Protein AF-A0A932KX54-F1 (afdb_monomer_lite)

Sequence (92 aa):
MAISDLQKKTAQAIVNIFETGRVHGDYGQVTLLAGDSGQLTYGRSQTTLASGNLYLLIKDYCAAAGANLASSLAPYLEGLEKGDSALNQDGA

Secondary structure (DSSP, 8-state):
-PPPHHHHHHHHHHHHHHHHS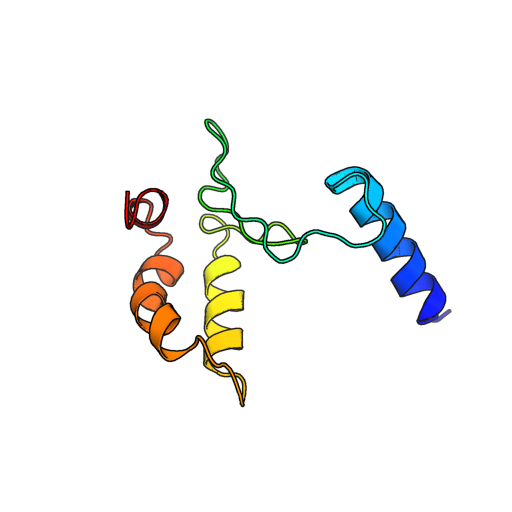SSS--TT-EE--TT-TT-SEETTTTEESTTSHHHHHHHHHHHSTT-TTHHHHGGGHHHHHHT-GGGGGTT-

Foldseek 3Di:
DDQDPVNVLVVQLVLQCVVPVGSDHFQQDWDADPPDPQQIFGGRVRQGLNVLSVLVVLVVLLVDDPSPCNVVSVVCNVCSNVSPNVVSPPPD

pLDDT: mean 88.69, std 8.11, range [52.66, 97.38]

Structure (mmCIF, N/CA/C/O backbone):
data_AF-A0A932KX54-F1
#
_entry.id   AF-A0A932KX54-F1
#
loop_
_atom_site.group_PDB
_atom_site.id
_atom_site.type_symbol
_atom_site.label_atom_id
_atom_site.label_alt_id
_atom_site.label_comp_id
_atom_site.label_asym_id
_atom_site.label_entity_id
_atom_site.label_seq_id
_atom_site.pdbx_PDB_ins_code
_atom_site.Cartn_x
_atom_site.Cartn_y
_atom_site.Cartn_z
_atom_site.occupancy
_atom_site.B_iso_or_equiv
_atom_site.auth_seq_id
_atom_site.auth_comp_id
_atom_site.auth_asym_id
_atom_site.auth_atom_id
_atom_site.pdbx_PDB_model_num
ATOM 1 N N . MET A 1 1 ? -5.120 13.277 28.419 1.00 70.62 1 MET A N 1
ATOM 2 C CA . MET A 1 1 ? -6.479 13.344 27.837 1.00 70.62 1 MET A CA 1
ATOM 3 C C . MET A 1 1 ? -6.509 12.402 26.643 1.00 70.62 1 MET A C 1
ATOM 5 O O . MET A 1 1 ? -5.617 12.509 25.813 1.00 70.62 1 MET A O 1
ATOM 9 N N . ALA A 1 2 ? -7.425 11.434 26.597 1.00 84.12 2 ALA A N 1
ATOM 10 C CA . ALA A 1 2 ? -7.494 10.475 25.491 1.00 84.12 2 ALA A CA 1
ATOM 11 C C . ALA A 1 2 ? -8.311 11.060 24.328 1.00 84.12 2 ALA A C 1
ATOM 13 O O . ALA A 1 2 ? -9.352 11.671 24.561 1.00 84.12 2 ALA A O 1
ATOM 14 N N . ILE A 1 3 ? -7.841 10.873 23.093 1.00 91.06 3 ILE A N 1
ATOM 15 C CA . ILE A 1 3 ? -8.603 11.218 21.888 1.00 91.06 3 ILE A CA 1
ATOM 16 C C . ILE A 1 3 ? -9.776 10.239 21.746 1.00 91.06 3 ILE A C 1
ATOM 18 O O . ILE A 1 3 ? -9.567 9.022 21.753 1.00 91.06 3 ILE A O 1
ATOM 22 N N . SER A 1 4 ? -10.990 10.766 21.566 1.00 96.50 4 SER A N 1
ATOM 23 C CA . SER A 1 4 ? -12.186 9.961 21.297 1.00 96.50 4 SER A CA 1
ATOM 24 C C . SER A 1 4 ? -12.204 9.413 19.866 1.00 96.50 4 SER A C 1
ATOM 26 O O . SER A 1 4 ? -11.601 9.982 18.955 1.00 96.50 4 SER A O 1
ATOM 28 N N . ASP A 1 5 ? -12.946 8.332 19.626 1.00 93.88 5 ASP A N 1
ATOM 29 C CA . ASP A 1 5 ? -13.065 7.759 18.277 1.00 93.88 5 ASP A CA 1
ATOM 30 C C . ASP A 1 5 ? -13.667 8.738 17.266 1.00 93.88 5 ASP A C 1
ATOM 32 O O . ASP A 1 5 ? -13.266 8.751 16.101 1.00 93.88 5 ASP A O 1
ATOM 36 N N . LEU A 1 6 ? -14.587 9.602 17.710 1.00 95.19 6 LEU A N 1
ATOM 37 C CA . LEU A 1 6 ? -15.122 10.671 16.872 1.00 95.19 6 LEU A CA 1
ATOM 38 C C . LEU A 1 6 ? -14.017 11.655 16.478 1.00 95.19 6 LEU A C 1
ATOM 40 O O . LEU A 1 6 ? -13.888 11.981 15.304 1.00 95.19 6 LEU A O 1
ATOM 44 N N . GLN A 1 7 ? -13.173 12.071 17.424 1.00 96.19 7 GLN A N 1
ATOM 45 C CA . GLN A 1 7 ? -12.049 12.964 17.138 1.00 96.19 7 GLN A CA 1
ATOM 46 C C . GLN A 1 7 ? -11.038 12.327 16.172 1.00 96.19 7 GLN A C 1
ATOM 48 O O . GLN A 1 7 ? -10.580 13.013 15.260 1.00 96.19 7 GLN A O 1
ATOM 53 N N . LYS A 1 8 ? -10.746 11.019 16.297 1.00 93.62 8 LYS A N 1
ATOM 54 C CA . LYS A 1 8 ? -9.897 10.298 15.324 1.00 93.62 8 LYS A CA 1
ATOM 55 C C . LYS A 1 8 ? -10.507 10.317 13.925 1.00 93.62 8 LYS A C 1
ATOM 57 O O . LYS A 1 8 ? -9.824 10.664 12.966 1.00 93.62 8 LYS A O 1
ATOM 62 N N . LYS A 1 9 ? -11.792 9.965 13.806 1.00 91.69 9 LYS A N 1
ATOM 63 C CA . LYS A 1 9 ? -12.500 9.929 12.516 1.00 91.69 9 LYS A CA 1
ATOM 64 C C . LYS A 1 9 ? -12.579 11.316 11.874 1.00 91.69 9 LYS A C 1
ATOM 66 O O . LYS A 1 9 ? -12.343 11.431 10.676 1.00 91.69 9 LYS A O 1
ATOM 71 N N . THR A 1 10 ? -12.835 12.360 12.662 1.00 93.88 10 THR A N 1
ATOM 72 C CA . THR A 1 10 ? -12.867 13.749 12.182 1.00 93.88 10 THR A CA 1
ATOM 73 C C . THR A 1 10 ? -11.496 14.214 11.701 1.00 93.88 10 THR A C 1
ATOM 75 O O . THR A 1 10 ? -11.393 14.739 10.596 1.00 93.88 10 THR A O 1
ATOM 78 N N . ALA A 1 11 ? -10.434 13.978 12.479 1.00 93.31 11 ALA A N 1
ATOM 79 C CA . ALA A 1 11 ? -9.073 14.305 12.055 1.00 93.31 11 ALA A CA 1
ATOM 80 C C . ALA A 1 11 ? -8.713 13.583 10.748 1.00 93.31 11 ALA A C 1
ATOM 82 O O . ALA A 1 11 ? -8.158 14.189 9.833 1.00 93.31 11 ALA A O 1
ATOM 83 N N . GLN A 1 12 ? -9.105 12.312 10.624 1.00 88.88 12 GLN A N 1
ATOM 84 C CA . GLN A 1 12 ? -8.842 11.545 9.417 1.00 88.88 12 GLN A CA 1
ATOM 85 C C . GLN A 1 12 ? -9.598 12.074 8.193 1.00 88.88 12 GLN A C 1
ATOM 87 O O . GLN A 1 12 ? -9.023 12.131 7.108 1.00 88.88 12 GLN A O 1
ATOM 92 N N . ALA A 1 13 ? -10.861 12.470 8.362 1.00 86.94 13 ALA A N 1
ATOM 93 C CA . ALA A 1 13 ? -11.669 13.058 7.298 1.00 86.94 13 ALA A CA 1
ATOM 94 C C . ALA A 1 13 ? -11.076 14.374 6.777 1.00 86.94 13 ALA A C 1
ATOM 96 O O . ALA A 1 13 ? -11.073 14.602 5.571 1.00 86.94 13 ALA A O 1
ATOM 97 N N . ILE A 1 14 ? -10.534 15.213 7.666 1.00 90.62 14 ILE A N 1
ATOM 98 C CA . ILE A 1 14 ? -9.871 16.468 7.283 1.00 90.62 14 ILE A CA 1
ATOM 99 C C . ILE A 1 14 ? -8.661 16.185 6.383 1.00 90.62 14 ILE A C 1
ATOM 101 O O . ILE A 1 14 ? -8.538 16.796 5.325 1.00 90.62 14 ILE A O 1
ATOM 105 N N . VAL A 1 15 ? -7.808 15.228 6.763 1.00 88.00 15 VAL A N 1
ATOM 106 C CA . VAL A 1 15 ? -6.651 14.816 5.946 1.00 88.00 15 VAL A CA 1
ATOM 107 C C . VAL A 1 15 ? -7.104 14.293 4.581 1.00 88.00 15 VAL A C 1
ATOM 109 O O . VAL A 1 15 ? -6.616 14.761 3.557 1.00 88.00 15 VAL A O 1
ATOM 112 N N . ASN A 1 16 ? -8.107 13.409 4.554 1.00 81.62 16 ASN A N 1
ATOM 113 C CA . ASN A 1 16 ? -8.618 12.848 3.301 1.00 81.62 16 ASN A CA 1
ATOM 114 C C . ASN A 1 16 ? -9.135 13.937 2.341 1.00 81.62 16 ASN A C 1
ATOM 116 O O . ASN A 1 16 ? -8.932 13.826 1.132 1.00 81.62 16 ASN A O 1
ATOM 120 N N . ILE A 1 17 ? -9.781 14.992 2.859 1.00 83.06 17 ILE A N 1
ATOM 121 C CA . ILE A 1 17 ? -10.269 16.113 2.041 1.00 83.06 17 ILE A CA 1
ATOM 122 C C . ILE A 1 17 ? -9.100 16.861 1.397 1.00 83.06 17 ILE A C 1
ATOM 124 O O . ILE A 1 17 ? -9.189 17.195 0.218 1.00 83.06 17 ILE A O 1
ATOM 128 N N . PHE A 1 18 ? -8.009 17.097 2.128 1.00 81.62 18 PHE A N 1
ATOM 129 C CA . PHE A 1 18 ? -6.827 17.746 1.556 1.00 81.62 18 PHE A CA 1
ATOM 130 C C . PHE A 1 18 ? -6.127 16.882 0.500 1.00 81.62 18 PHE A C 1
ATOM 132 O O . PHE A 1 18 ? -5.638 17.423 -0.487 1.00 81.62 18 PHE A O 1
ATOM 139 N N . GLU A 1 19 ? -6.108 15.560 0.674 1.00 73.75 19 GLU A N 1
ATOM 140 C CA . GLU A 1 19 ? -5.434 14.632 -0.248 1.00 73.75 19 GLU A CA 1
ATOM 141 C C . GLU A 1 19 ? -6.267 14.296 -1.494 1.00 73.75 19 GLU A C 1
ATOM 143 O O . GLU A 1 19 ? -5.721 14.126 -2.581 1.00 73.75 19 GLU A O 1
ATOM 148 N N . THR A 1 20 ? -7.592 14.178 -1.350 1.00 75.50 20 THR A N 1
ATOM 149 C CA . THR A 1 20 ? -8.471 13.587 -2.382 1.00 75.50 20 THR A CA 1
ATOM 150 C C . THR A 1 20 ? -9.713 14.421 -2.708 1.00 75.50 20 THR A C 1
ATOM 152 O O . THR A 1 20 ? -10.507 14.045 -3.572 1.00 75.50 20 THR A O 1
ATOM 155 N N . GLY A 1 21 ? -9.941 15.532 -1.999 1.00 80.56 21 GLY A N 1
ATOM 156 C CA . GLY A 1 21 ? -11.165 16.334 -2.111 1.00 80.5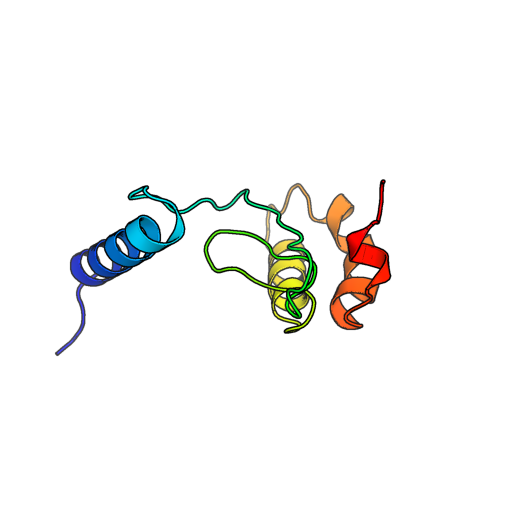6 21 GLY A CA 1
ATOM 157 C C . GLY A 1 21 ? -12.419 15.652 -1.548 1.00 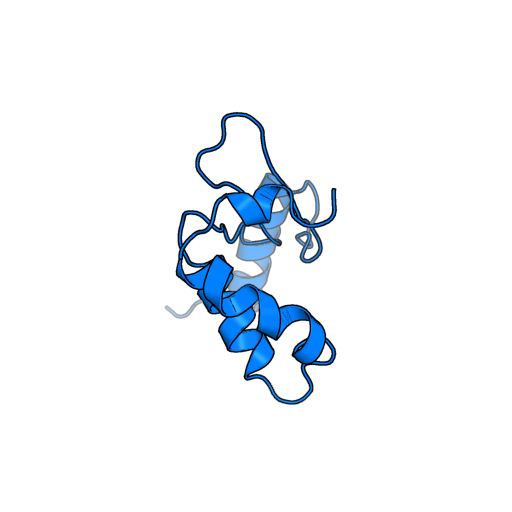80.56 21 GLY A C 1
ATOM 158 O O . GLY A 1 21 ? -13.529 16.148 -1.749 1.00 80.56 21 GLY A O 1
ATOM 159 N N . ARG A 1 22 ? -12.281 14.508 -0.863 1.00 81.44 22 ARG A N 1
ATOM 160 C CA . ARG A 1 22 ? -13.392 13.688 -0.357 1.00 81.44 22 ARG A CA 1
ATOM 161 C C . ARG A 1 22 ? -13.218 13.364 1.126 1.00 81.44 22 ARG A C 1
ATOM 163 O O . ARG A 1 22 ? -12.112 13.209 1.624 1.00 81.44 22 ARG A O 1
ATOM 170 N N . VAL A 1 23 ? -14.340 13.213 1.834 1.00 82.81 23 VAL A N 1
ATOM 171 C CA . VAL A 1 23 ? -14.370 12.833 3.265 1.00 82.81 23 VAL A CA 1
ATOM 172 C C . VAL A 1 23 ? -13.782 11.429 3.479 1.00 82.81 23 VAL A C 1
ATOM 174 O O . VAL A 1 23 ? -13.063 11.176 4.449 1.00 82.81 23 VAL A O 1
ATOM 177 N N . HIS A 1 24 ? -14.071 10.512 2.556 1.00 79.25 24 HIS A N 1
ATOM 178 C CA . HIS A 1 24 ? -13.454 9.192 2.490 1.00 79.25 24 HIS A CA 1
ATOM 179 C C . HIS A 1 24 ? -12.274 9.247 1.528 1.00 79.25 24 HIS A C 1
ATOM 181 O O . HIS A 1 24 ? -12.439 9.679 0.391 1.00 79.25 24 HIS A O 1
ATOM 187 N N . GLY A 1 25 ? -11.103 8.809 1.983 1.00 71.25 25 GLY A N 1
ATOM 188 C CA . GLY A 1 25 ? -9.953 8.672 1.100 1.00 71.25 25 GLY A CA 1
ATOM 189 C C . GLY A 1 25 ? -10.110 7.505 0.125 1.00 71.25 25 GLY A C 1
ATOM 190 O O . GLY A 1 25 ? -10.966 6.636 0.311 1.00 71.25 25 GLY A O 1
ATOM 191 N N . ASP A 1 26 ? -9.277 7.489 -0.911 1.00 76.38 26 ASP A N 1
ATOM 192 C CA . ASP A 1 26 ? -9.350 6.494 -1.977 1.00 76.38 26 ASP A CA 1
ATOM 193 C C . ASP A 1 26 ? -8.430 5.303 -1.685 1.00 76.38 26 ASP A C 1
ATOM 195 O O . ASP A 1 26 ? -7.212 5.358 -1.837 1.00 76.38 26 ASP A O 1
ATOM 199 N N . TYR A 1 27 ? -9.021 4.207 -1.216 1.00 75.12 27 TYR A N 1
ATOM 200 C CA . TYR A 1 27 ? -8.282 2.984 -0.907 1.00 75.12 27 TYR A CA 1
ATOM 201 C C . TYR A 1 27 ? -7.878 2.192 -2.153 1.00 75.12 27 TYR A C 1
ATOM 203 O O . TYR A 1 27 ? -6.984 1.360 -2.044 1.00 75.12 27 TYR A O 1
ATOM 211 N N . GLY A 1 28 ? -8.520 2.433 -3.300 1.00 80.88 28 GLY A N 1
ATOM 212 C CA . GLY A 1 28 ? -8.231 1.737 -4.554 1.00 80.88 28 GLY A CA 1
ATOM 213 C C . GLY A 1 28 ? -7.237 2.473 -5.449 1.00 80.88 28 GLY A C 1
ATOM 214 O O . GLY A 1 28 ? -6.934 1.987 -6.535 1.00 80.88 28 GLY A O 1
ATOM 215 N N . GLN A 1 29 ? -6.747 3.641 -5.028 1.00 83.25 29 GLN A N 1
ATOM 216 C CA . GLN A 1 29 ? -5.839 4.439 -5.838 1.00 83.25 29 GLN A CA 1
ATOM 217 C C . GLN A 1 29 ? -4.495 3.729 -6.015 1.00 83.25 29 GLN A C 1
ATOM 219 O O . GLN A 1 29 ? -3.831 3.381 -5.041 1.00 83.25 29 GLN A O 1
ATOM 224 N N . VAL A 1 30 ? -4.075 3.565 -7.266 1.00 87.25 30 VAL A N 1
ATOM 225 C CA . VAL A 1 30 ? -2.732 3.112 -7.626 1.00 87.25 30 VAL A CA 1
ATOM 226 C C . VAL A 1 30 ? -2.150 4.143 -8.574 1.00 87.25 30 VAL A C 1
ATOM 228 O O . VAL A 1 30 ? -2.743 4.422 -9.616 1.00 87.25 30 VAL A O 1
ATOM 231 N N . THR A 1 31 ? -1.019 4.729 -8.202 1.00 88.25 31 THR A N 1
ATOM 232 C CA . THR A 1 31 ? -0.409 5.821 -8.960 1.00 88.25 31 THR A CA 1
ATOM 233 C C . THR A 1 31 ? 1.078 5.566 -9.143 1.00 88.25 31 THR A C 1
ATOM 235 O O . THR A 1 31 ? 1.769 5.144 -8.218 1.00 88.25 31 THR A O 1
ATOM 238 N N . LEU A 1 32 ? 1.570 5.888 -10.336 1.00 89.62 32 LEU A N 1
ATOM 239 C CA . LEU A 1 32 ? 2.982 6.104 -10.616 1.00 89.62 32 LEU A CA 1
ATOM 240 C C . LEU A 1 32 ? 3.126 7.540 -11.124 1.00 89.62 32 LEU A C 1
ATOM 242 O O . LEU A 1 32 ? 2.579 7.879 -12.175 1.00 89.62 32 LEU A O 1
ATOM 246 N N . LEU A 1 33 ? 3.812 8.397 -10.368 1.00 85.12 33 LEU A N 1
ATOM 247 C CA . LEU A 1 33 ? 3.981 9.804 -10.724 1.00 85.12 33 LEU A CA 1
ATOM 248 C C . LEU A 1 33 ? 5.375 10.034 -11.321 1.00 85.12 33 LEU A C 1
ATOM 250 O O . LEU A 1 33 ? 6.393 9.718 -10.710 1.00 85.12 33 LEU A O 1
ATOM 254 N N . ALA A 1 34 ? 5.433 10.593 -12.531 1.00 81.25 34 ALA A N 1
ATOM 255 C CA . ALA A 1 34 ? 6.703 10.881 -13.189 1.00 81.25 34 ALA A CA 1
ATOM 256 C C . ALA A 1 34 ? 7.517 11.910 -12.383 1.00 81.25 34 ALA A C 1
ATOM 258 O O . ALA A 1 34 ? 7.026 12.995 -12.076 1.00 81.25 34 ALA A O 1
ATOM 259 N N . GLY A 1 35 ? 8.769 11.570 -12.068 1.00 79.75 35 GLY A N 1
ATOM 260 C CA . GLY A 1 35 ? 9.659 12.412 -11.262 1.00 79.75 35 GLY A CA 1
ATOM 261 C C . GLY A 1 35 ? 9.497 12.254 -9.746 1.00 79.75 35 GLY A C 1
ATOM 262 O O . GLY A 1 35 ? 10.251 12.881 -9.006 1.00 79.75 35 GLY A O 1
ATOM 263 N N . ASP A 1 36 ? 8.572 11.411 -9.281 1.00 83.31 36 ASP A N 1
ATOM 264 C CA . ASP A 1 36 ? 8.456 11.039 -7.871 1.00 83.31 36 ASP A CA 1
ATOM 265 C C . ASP A 1 36 ? 9.391 9.866 -7.534 1.00 83.31 36 ASP A C 1
ATOM 267 O O . ASP A 1 36 ? 9.424 8.848 -8.231 1.00 83.31 36 ASP A O 1
ATOM 271 N N . SER A 1 37 ? 10.154 9.997 -6.447 1.00 85.44 37 SER A N 1
ATOM 272 C CA . SER A 1 37 ? 11.026 8.932 -5.946 1.00 85.44 37 SER A CA 1
ATOM 273 C C . SER A 1 37 ? 10.258 7.829 -5.217 1.00 85.44 37 SER A C 1
ATOM 275 O O . SER A 1 37 ? 10.829 6.764 -4.980 1.00 85.44 37 SER A O 1
ATOM 277 N N . GLY A 1 38 ? 8.975 8.048 -4.899 1.00 81.31 38 GLY A N 1
ATOM 278 C CA . GLY A 1 38 ? 8.088 7.060 -4.285 1.00 81.31 38 GLY A CA 1
ATOM 279 C C . GLY A 1 38 ? 7.872 5.799 -5.128 1.00 81.31 38 GLY A C 1
ATOM 280 O O . GLY A 1 38 ? 7.620 4.735 -4.560 1.00 81.31 38 GLY A O 1
ATOM 281 N N . GLN A 1 39 ? 8.057 5.877 -6.453 1.00 89.88 39 GLN A N 1
ATOM 282 C CA . GLN A 1 39 ? 7.712 4.802 -7.392 1.00 89.88 39 GLN A CA 1
ATOM 283 C C . GLN A 1 39 ? 6.216 4.428 -7.277 1.00 89.88 39 GLN A C 1
ATOM 285 O O . GLN A 1 39 ? 5.379 5.297 -7.014 1.00 89.88 39 GLN A O 1
ATOM 290 N N . LEU A 1 40 ? 5.851 3.160 -7.497 1.00 91.75 40 LEU A N 1
ATOM 291 C CA . LEU A 1 40 ? 4.482 2.674 -7.342 1.00 91.75 40 LEU A CA 1
ATOM 292 C C . LEU A 1 40 ? 3.929 3.020 -5.951 1.00 91.75 40 LEU A C 1
ATOM 294 O O . LEU A 1 40 ? 4.502 2.647 -4.925 1.00 91.75 40 LEU A O 1
ATOM 298 N N . THR A 1 41 ? 2.794 3.715 -5.933 1.00 91.75 41 THR A N 1
ATOM 299 C CA . THR A 1 41 ? 2.146 4.219 -4.719 1.00 91.75 41 THR A CA 1
ATOM 300 C C . THR A 1 41 ? 0.707 3.726 -4.643 1.00 91.75 41 THR A C 1
ATOM 302 O O . THR A 1 41 ? -0.052 3.857 -5.603 1.00 91.75 41 THR A O 1
ATOM 305 N N . TYR A 1 42 ? 0.331 3.165 -3.492 1.00 90.31 42 TYR A N 1
ATOM 306 C CA . TYR A 1 42 ? -0.963 2.532 -3.263 1.00 90.31 42 TYR A CA 1
ATOM 307 C C . TYR A 1 42 ? -1.751 3.167 -2.116 1.00 90.31 42 TYR A C 1
ATOM 309 O O . TYR A 1 42 ? -1.258 3.354 -0.996 1.00 90.31 42 TYR A O 1
ATOM 317 N N . GLY A 1 43 ? -3.035 3.352 -2.398 1.00 84.00 43 GLY A N 1
ATOM 318 C CA . GLY A 1 43 ? -4.100 3.586 -1.448 1.00 84.00 43 GLY A CA 1
ATOM 319 C C . GLY A 1 43 ? -4.035 4.936 -0.750 1.00 84.00 43 GLY A C 1
ATOM 320 O O . GLY A 1 43 ? -3.154 5.770 -0.952 1.00 84.00 43 GLY A O 1
ATOM 321 N N . ARG A 1 44 ? -4.995 5.113 0.153 1.00 80.44 44 ARG A N 1
ATOM 322 C CA . ARG A 1 44 ? -5.233 6.356 0.885 1.00 80.44 44 ARG A CA 1
ATOM 323 C C . ARG A 1 44 ? -4.015 6.868 1.649 1.00 80.44 44 ARG A C 1
ATOM 325 O O . ARG A 1 44 ? -3.787 8.062 1.702 1.00 80.44 44 ARG A O 1
ATOM 332 N N . SER A 1 45 ? -3.261 5.970 2.277 1.00 78.12 45 SER A N 1
ATOM 333 C CA . SER A 1 45 ? -2.084 6.336 3.072 1.00 78.12 45 SER A CA 1
ATOM 334 C C . SER A 1 45 ? -0.805 6.431 2.238 1.00 78.12 45 SER A C 1
ATOM 336 O O . SER A 1 45 ? 0.271 6.462 2.827 1.00 78.12 45 SER A O 1
ATOM 338 N N . GLN A 1 46 ? -0.921 6.436 0.903 1.00 79.31 46 GLN A N 1
ATOM 339 C CA . GLN A 1 46 ? 0.184 6.577 -0.050 1.00 79.31 46 GLN A CA 1
ATOM 340 C C . GLN A 1 46 ? 1.368 5.679 0.301 1.00 79.31 46 GLN A C 1
ATOM 342 O O . GLN A 1 46 ? 2.502 6.106 0.499 1.00 79.31 46 GLN A O 1
ATOM 347 N N . THR A 1 47 ? 1.077 4.393 0.438 1.00 89.44 47 THR A N 1
ATOM 348 C CA . THR A 1 47 ? 2.091 3.399 0.745 1.00 89.44 47 THR A CA 1
ATOM 349 C C . THR A 1 47 ? 2.900 3.106 -0.514 1.00 89.44 47 THR A C 1
ATOM 351 O O . THR A 1 47 ? 2.330 2.738 -1.537 1.00 89.44 47 THR A O 1
ATOM 354 N N . THR A 1 48 ? 4.218 3.282 -0.447 1.00 93.50 48 THR A N 1
ATOM 355 C CA . THR A 1 48 ? 5.067 3.281 -1.644 1.00 93.50 48 THR A CA 1
ATOM 356 C C . THR A 1 48 ? 5.987 2.067 -1.729 1.00 93.50 48 THR A C 1
ATOM 358 O O . THR A 1 48 ? 6.387 1.503 -0.703 1.00 93.50 48 THR A O 1
ATOM 361 N N . LEU A 1 49 ? 6.352 1.690 -2.956 1.00 93.62 49 LEU A N 1
ATOM 362 C CA . LEU A 1 49 ? 7.367 0.675 -3.236 1.00 93.62 49 LEU A CA 1
ATOM 363 C C . LEU A 1 49 ? 8.734 1.105 -2.692 1.00 93.62 49 LEU A C 1
ATOM 365 O O . LEU A 1 49 ? 9.371 0.345 -1.967 1.00 93.62 49 LEU A O 1
ATOM 369 N N . ALA A 1 50 ? 9.149 2.348 -2.957 1.00 92.56 50 ALA A N 1
ATOM 370 C CA . ALA A 1 50 ? 10.468 2.839 -2.555 1.00 92.56 50 ALA A CA 1
ATOM 371 C C . ALA A 1 50 ? 10.675 2.889 -1.030 1.00 92.56 50 ALA A C 1
ATOM 373 O O . ALA A 1 50 ? 11.798 2.733 -0.557 1.00 92.56 50 ALA A O 1
ATOM 374 N N . SER A 1 51 ? 9.609 3.094 -0.248 1.00 93.19 51 SER A N 1
ATOM 375 C CA . SER A 1 51 ? 9.695 3.083 1.222 1.00 93.19 51 SER A CA 1
ATOM 376 C C . SER A 1 51 ? 9.691 1.678 1.829 1.00 93.19 51 SER A C 1
ATOM 378 O O . SER A 1 51 ? 9.916 1.541 3.030 1.00 93.19 51 SER A O 1
ATOM 380 N N . GLY A 1 52 ? 9.375 0.642 1.045 1.00 93.81 52 GLY A N 1
ATOM 381 C CA . GLY A 1 52 ? 9.151 -0.719 1.540 1.00 93.81 52 GLY A CA 1
ATOM 382 C C . GLY A 1 52 ? 7.827 -0.906 2.293 1.00 93.81 52 GLY A C 1
ATOM 383 O O . GLY A 1 52 ? 7.447 -2.034 2.603 1.00 93.81 52 GLY A O 1
ATOM 384 N N . ASN A 1 53 ? 7.063 0.161 2.549 1.00 94.81 53 ASN A N 1
ATOM 385 C CA . ASN A 1 53 ? 5.772 0.038 3.227 1.00 94.81 53 ASN A CA 1
ATOM 386 C C . ASN A 1 53 ? 4.758 -0.742 2.376 1.00 94.81 53 ASN A C 1
ATOM 388 O O . ASN A 1 53 ? 3.884 -1.407 2.934 1.00 94.81 53 ASN A O 1
ATOM 392 N N . LEU A 1 54 ? 4.882 -0.703 1.041 1.00 94.44 54 LEU A N 1
ATOM 393 C CA . LEU A 1 54 ? 4.008 -1.473 0.149 1.00 94.44 54 LEU A CA 1
ATOM 394 C C . LEU A 1 54 ? 4.199 -2.973 0.322 1.00 94.44 54 LEU A C 1
ATOM 396 O O . LEU A 1 54 ? 3.217 -3.708 0.375 1.00 94.44 54 LEU A O 1
ATOM 400 N N . TYR A 1 55 ? 5.437 -3.415 0.524 1.00 96.94 55 TYR A N 1
ATOM 401 C CA . TYR A 1 55 ? 5.709 -4.794 0.897 1.00 96.94 55 TYR A CA 1
ATOM 402 C C . TYR A 1 55 ? 5.031 -5.168 2.218 1.00 96.94 55 TYR A C 1
ATOM 404 O O . TYR A 1 55 ? 4.338 -6.181 2.270 1.00 96.94 55 TYR A O 1
ATOM 412 N N . LEU A 1 56 ? 5.172 -4.346 3.265 1.00 96.56 56 LEU A N 1
ATOM 413 C CA . LEU A 1 56 ? 4.572 -4.637 4.573 1.00 96.56 56 LEU A CA 1
ATOM 414 C C . LEU A 1 56 ? 3.050 -4.776 4.479 1.00 96.56 56 LEU A C 1
ATOM 416 O O . LEU A 1 56 ? 2.492 -5.753 4.972 1.00 96.56 56 LEU A O 1
ATOM 420 N N . LEU A 1 57 ? 2.398 -3.849 3.777 1.00 94.62 57 LEU A N 1
ATOM 421 C CA . LEU A 1 57 ? 0.954 -3.873 3.571 1.00 94.62 57 LEU A CA 1
ATOM 422 C C . LEU A 1 57 ? 0.491 -5.143 2.845 1.00 94.62 57 LEU A C 1
ATOM 424 O O . LEU A 1 57 ? -0.456 -5.795 3.286 1.00 94.62 57 LEU A O 1
ATOM 428 N N . ILE A 1 58 ? 1.141 -5.493 1.732 1.00 95.44 58 ILE A N 1
ATOM 429 C CA . ILE A 1 58 ? 0.747 -6.655 0.925 1.00 95.44 58 ILE A CA 1
ATOM 430 C C . ILE A 1 58 ? 1.070 -7.962 1.655 1.00 95.44 58 ILE A C 1
ATOM 432 O O . ILE A 1 58 ? 0.265 -8.891 1.623 1.00 95.44 58 ILE A O 1
ATOM 436 N N . LYS A 1 59 ? 2.192 -8.027 2.379 1.00 97.38 59 LYS A N 1
ATOM 437 C CA . LYS A 1 59 ? 2.547 -9.168 3.232 1.00 97.38 59 LYS A CA 1
ATOM 438 C C . LYS A 1 59 ? 1.500 -9.398 4.321 1.00 97.38 59 LYS A C 1
ATOM 440 O O . LYS A 1 59 ? 1.026 -10.523 4.474 1.00 97.38 59 LYS A O 1
ATOM 445 N N . ASP A 1 60 ? 1.113 -8.343 5.036 1.00 96.69 60 ASP A N 1
ATOM 446 C CA . ASP A 1 60 ? 0.110 -8.425 6.100 1.00 96.69 60 ASP A CA 1
ATOM 447 C C . ASP A 1 60 ? -1.270 -8.797 5.537 1.00 96.69 60 ASP A C 1
ATOM 449 O O . ASP A 1 60 ? -1.973 -9.619 6.127 1.00 96.69 60 ASP A O 1
ATOM 453 N N . TYR A 1 61 ? -1.639 -8.270 4.361 1.00 94.81 61 TYR A N 1
ATOM 454 C CA . TYR A 1 61 ? -2.854 -8.682 3.657 1.00 94.81 61 TYR A CA 1
ATOM 455 C C . TYR A 1 61 ? -2.823 -10.171 3.292 1.00 94.81 61 TYR A C 1
ATOM 457 O O . TYR A 1 61 ? -3.773 -10.884 3.598 1.00 94.81 61 TYR A O 1
ATOM 465 N N . CYS A 1 62 ? -1.739 -10.667 2.690 1.00 96.19 62 CYS A N 1
ATOM 466 C CA . CYS A 1 62 ? -1.609 -12.079 2.317 1.00 96.19 62 CYS A CA 1
ATOM 467 C C . CYS A 1 62 ? -1.669 -13.025 3.527 1.00 96.19 62 CYS A C 1
ATOM 469 O O . CYS A 1 62 ? -2.122 -14.161 3.390 1.00 96.19 62 CYS A O 1
ATOM 471 N N . ALA A 1 63 ? -1.237 -12.566 4.705 1.00 95.31 63 ALA A N 1
ATOM 472 C CA . ALA A 1 63 ? -1.321 -13.321 5.953 1.00 95.31 63 ALA A CA 1
ATOM 473 C C . ALA A 1 63 ? -2.712 -13.267 6.620 1.00 95.31 63 ALA A C 1
ATOM 475 O O . ALA A 1 63 ? -2.982 -14.041 7.543 1.00 95.31 63 ALA A O 1
ATOM 476 N N . ALA A 1 64 ? -3.599 -12.365 6.189 1.00 95.06 64 ALA A N 1
ATOM 477 C CA . ALA A 1 64 ? -4.909 -12.189 6.798 1.00 95.06 64 ALA A CA 1
ATOM 478 C C . ALA A 1 64 ? -5.889 -13.308 6.403 1.00 95.06 64 ALA A C 1
ATOM 480 O O . ALA A 1 64 ? -6.003 -13.711 5.244 1.00 95.06 64 ALA A O 1
ATOM 481 N N . ALA A 1 65 ? -6.674 -13.778 7.375 1.00 92.62 65 ALA A N 1
ATOM 482 C CA . ALA A 1 65 ? -7.760 -14.713 7.107 1.00 92.62 65 ALA A CA 1
ATOM 483 C C . ALA A 1 65 ? -8.809 -14.070 6.178 1.00 92.62 65 ALA A C 1
ATOM 485 O O . ALA A 1 65 ? -9.281 -12.965 6.436 1.00 92.62 65 ALA A O 1
ATOM 486 N N . GLY A 1 66 ? -9.191 -14.774 5.108 1.00 89.12 66 GLY A N 1
ATOM 487 C CA . GLY A 1 66 ? -10.167 -14.275 4.129 1.00 89.12 66 GLY A CA 1
ATOM 488 C C . GLY A 1 66 ? -9.594 -13.313 3.080 1.00 89.12 66 GLY A C 1
ATOM 489 O O . GLY A 1 66 ? -10.358 -12.627 2.399 1.00 89.12 66 GLY A O 1
ATOM 490 N N . ALA A 1 67 ? -8.269 -13.248 2.929 1.00 91.75 67 ALA A N 1
ATOM 491 C CA . ALA A 1 67 ? -7.611 -12.465 1.888 1.00 91.75 67 ALA A CA 1
ATOM 492 C C . ALA A 1 67 ? -7.818 -13.080 0.491 1.00 91.75 67 ALA A C 1
ATOM 494 O O . ALA A 1 67 ? -6.985 -13.821 -0.027 1.00 91.75 67 ALA A O 1
ATOM 495 N N . ASN A 1 68 ? -8.951 -12.754 -0.135 1.00 93.06 68 ASN A N 1
ATOM 496 C CA . ASN A 1 68 ? -9.379 -13.324 -1.419 1.00 93.06 68 ASN A CA 1
ATOM 497 C C . ASN A 1 68 ? -8.396 -13.090 -2.582 1.00 93.06 68 ASN A C 1
ATOM 499 O O . ASN A 1 68 ? -8.438 -13.826 -3.563 1.00 93.06 68 ASN A O 1
ATOM 503 N N . LEU A 1 69 ? -7.523 -12.080 -2.489 1.00 93.00 69 LEU A N 1
ATOM 504 C CA . LEU A 1 69 ? -6.512 -11.770 -3.506 1.00 93.00 69 LEU A CA 1
ATOM 505 C C . LEU A 1 69 ? -5.104 -12.253 -3.126 1.00 93.00 69 LEU A C 1
ATOM 507 O O . LEU A 1 69 ? -4.162 -12.001 -3.874 1.00 93.00 69 LEU A O 1
ATOM 511 N N . ALA A 1 70 ? -4.934 -12.948 -1.994 1.00 93.19 70 ALA A N 1
ATOM 512 C CA . ALA A 1 70 ? -3.615 -13.358 -1.508 1.00 93.19 70 ALA A CA 1
ATOM 513 C C . ALA A 1 70 ? -2.856 -14.203 -2.539 1.00 93.19 70 ALA A C 1
ATOM 515 O O . ALA A 1 70 ? -1.686 -13.949 -2.795 1.00 93.19 70 ALA A O 1
ATOM 516 N N . SER A 1 71 ? -3.523 -15.156 -3.197 1.00 95.06 71 SER A N 1
ATOM 517 C CA . SER A 1 71 ? -2.890 -15.999 -4.221 1.00 95.06 71 SER A CA 1
ATOM 518 C C . SER A 1 71 ? -2.425 -15.214 -5.449 1.00 95.06 71 SER A C 1
ATOM 520 O O . SER A 1 71 ? -1.428 -15.586 -6.059 1.00 95.06 71 SER A O 1
ATOM 522 N N . SER A 1 72 ? -3.122 -14.133 -5.805 1.00 94.50 72 SER A N 1
ATOM 523 C CA . SER A 1 72 ? -2.742 -13.262 -6.922 1.00 94.50 72 SER A CA 1
ATOM 524 C C . SER A 1 72 ? -1.636 -12.280 -6.544 1.00 94.50 72 SER A C 1
ATOM 526 O O . SER A 1 72 ? -0.859 -11.893 -7.407 1.00 94.50 72 SER A O 1
ATOM 528 N N . LEU A 1 73 ? -1.560 -11.878 -5.271 1.00 94.38 73 LEU A N 1
ATOM 529 C CA . LEU A 1 73 ? -0.589 -10.898 -4.782 1.00 94.38 73 LEU A CA 1
ATOM 530 C C . LEU A 1 73 ? 0.715 -11.526 -4.272 1.00 94.38 73 LEU A C 1
ATOM 532 O O . LEU A 1 73 ? 1.766 -10.895 -4.350 1.00 94.38 73 LEU A O 1
ATOM 536 N N . ALA A 1 74 ? 0.671 -12.767 -3.783 1.00 96.25 74 ALA A N 1
ATOM 537 C CA . ALA A 1 74 ? 1.828 -13.474 -3.239 1.00 96.25 74 ALA A CA 1
ATOM 538 C C . ALA A 1 74 ? 3.043 -13.544 -4.189 1.00 96.25 74 ALA A C 1
ATOM 540 O O . ALA A 1 74 ? 4.155 -13.357 -3.694 1.00 96.25 74 ALA A O 1
ATOM 541 N N . PRO A 1 75 ? 2.889 -13.742 -5.518 1.00 96.81 75 PRO A N 1
ATOM 542 C CA . PRO A 1 75 ? 4.028 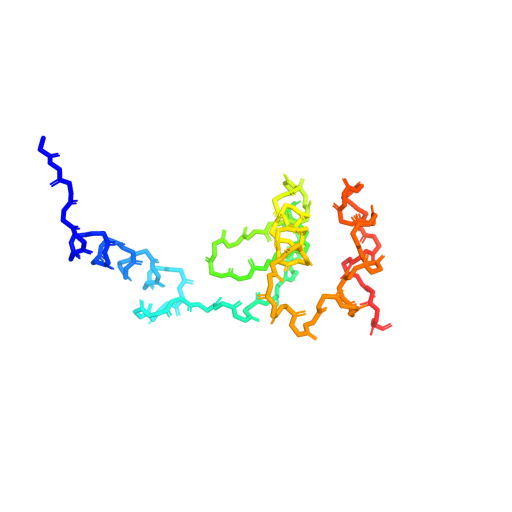-13.761 -6.439 1.00 96.81 75 PRO A CA 1
ATOM 543 C C . PRO A 1 75 ? 4.839 -12.458 -6.463 1.00 96.81 75 PRO A C 1
ATOM 545 O O . PRO A 1 75 ? 6.035 -12.494 -6.727 1.00 96.81 75 PRO A O 1
ATOM 548 N N . TYR A 1 76 ? 4.220 -11.317 -6.144 1.00 96.19 76 TYR A N 1
ATOM 549 C CA . TYR A 1 76 ? 4.894 -10.017 -6.149 1.00 96.19 76 TYR A CA 1
ATOM 550 C C . TYR A 1 76 ? 5.661 -9.725 -4.853 1.00 96.19 76 TYR A C 1
ATOM 552 O O . TYR A 1 76 ? 6.419 -8.759 -4.811 1.00 96.19 76 TYR A O 1
ATOM 560 N N . LEU A 1 77 ? 5.502 -10.533 -3.793 1.00 97.00 77 LEU A N 1
ATOM 561 C CA . LEU A 1 77 ? 6.104 -10.253 -2.480 1.00 97.00 77 LEU A CA 1
ATOM 562 C C . LEU A 1 77 ? 7.628 -10.125 -2.535 1.00 97.00 77 LEU A C 1
ATOM 564 O O . LEU A 1 77 ? 8.175 -9.237 -1.889 1.00 97.00 77 LEU A O 1
ATOM 568 N N . GLU A 1 78 ? 8.303 -10.963 -3.321 1.00 97.06 78 GLU A N 1
ATOM 569 C CA . GLU A 1 78 ? 9.762 -10.911 -3.452 1.00 97.06 78 GLU A CA 1
ATOM 570 C C . GLU A 1 78 ? 10.228 -9.614 -4.133 1.00 97.06 78 GLU A C 1
ATOM 572 O O . GLU A 1 78 ? 11.169 -8.970 -3.669 1.00 97.06 78 GLU A O 1
ATOM 577 N N . GLY A 1 79 ? 9.557 -9.199 -5.212 1.00 96.31 79 GLY A N 1
ATOM 578 C CA . GLY A 1 79 ? 9.871 -7.945 -5.899 1.00 96.31 79 GLY A CA 1
ATOM 579 C C . GLY A 1 79 ? 9.561 -6.724 -5.030 1.00 96.31 79 GLY A C 1
ATOM 580 O O . GLY A 1 79 ? 10.359 -5.789 -4.961 1.00 96.31 79 GLY A O 1
ATOM 581 N N . LEU A 1 80 ? 8.443 -6.760 -4.300 1.00 96.38 80 LEU A N 1
ATOM 582 C CA . LEU A 1 80 ? 8.057 -5.709 -3.358 1.00 96.38 80 LEU A CA 1
ATOM 583 C C . LEU A 1 80 ? 9.075 -5.575 -2.217 1.00 96.38 80 LEU A C 1
ATOM 585 O O . LEU A 1 80 ? 9.434 -4.456 -1.858 1.00 96.38 80 LEU A O 1
ATOM 589 N N . GLU A 1 81 ? 9.560 -6.689 -1.662 1.00 97.06 81 GLU A N 1
ATOM 590 C CA . GLU A 1 81 ? 10.575 -6.693 -0.597 1.00 97.06 81 GLU A CA 1
ATOM 591 C C . GLU A 1 81 ? 11.904 -6.094 -1.070 1.00 97.06 81 GLU A C 1
ATOM 593 O O . GLU A 1 81 ? 12.563 -5.362 -0.330 1.00 97.06 81 GLU A O 1
ATOM 598 N N . LYS A 1 82 ? 12.280 -6.368 -2.322 1.00 96.12 82 LYS A N 1
ATOM 599 C CA . LYS A 1 82 ? 13.505 -5.844 -2.939 1.00 96.12 82 LYS A CA 1
ATOM 600 C C . LYS A 1 82 ? 13.389 -4.390 -3.399 1.00 96.12 82 LYS A C 1
ATOM 602 O O . LYS A 1 82 ? 14.402 -3.817 -3.796 1.00 96.12 82 LYS A O 1
ATOM 607 N N . GLY A 1 83 ? 12.192 -3.800 -3.374 1.00 92.94 83 GLY A N 1
ATOM 608 C CA . GLY A 1 83 ? 11.958 -2.491 -3.983 1.00 92.94 83 GLY A CA 1
ATOM 609 C C . GLY A 1 83 ? 12.202 -2.510 -5.496 1.00 92.94 83 GLY A C 1
ATOM 610 O O . GLY A 1 83 ? 12.772 -1.563 -6.039 1.00 92.94 83 GLY A O 1
ATOM 611 N N . ASP A 1 84 ? 11.852 -3.613 -6.166 1.00 94.25 84 ASP A N 1
ATOM 612 C CA . ASP A 1 84 ? 12.170 -3.829 -7.576 1.00 94.25 84 ASP A CA 1
ATOM 613 C C . ASP A 1 84 ? 11.400 -2.861 -8.482 1.00 94.25 84 ASP A C 1
ATOM 615 O O . ASP A 1 84 ? 10.192 -2.984 -8.691 1.00 94.25 84 ASP A O 1
ATOM 619 N N . SER A 1 85 ? 12.128 -1.911 -9.069 1.00 91.25 85 SER A N 1
ATOM 620 C CA . SER A 1 85 ? 11.562 -0.901 -9.964 1.00 91.25 85 SER A CA 1
ATOM 621 C C . SER A 1 85 ? 10.932 -1.466 -11.242 1.00 91.25 85 SER A C 1
ATOM 623 O O . SER A 1 85 ? 10.158 -0.744 -11.877 1.00 91.25 85 SER A O 1
ATOM 625 N N . ALA A 1 86 ? 11.202 -2.728 -11.605 1.00 92.06 86 ALA A N 1
ATOM 626 C CA . ALA A 1 86 ? 10.503 -3.402 -12.700 1.00 92.06 86 ALA A CA 1
ATOM 627 C C . ALA A 1 86 ? 8.987 -3.494 -12.443 1.00 92.06 86 ALA A C 1
ATOM 629 O O . ALA A 1 86 ? 8.198 -3.381 -13.380 1.00 92.06 86 ALA A O 1
ATOM 630 N N . LEU A 1 87 ? 8.570 -3.573 -11.173 1.00 92.44 87 LEU A N 1
ATOM 631 C CA . LEU A 1 87 ? 7.158 -3.608 -10.779 1.00 92.44 87 LEU A CA 1
ATOM 632 C C . LEU A 1 87 ? 6.383 -2.332 -11.139 1.00 92.44 87 LEU A C 1
ATOM 634 O O . LEU A 1 87 ? 5.158 -2.356 -11.191 1.00 92.44 87 LEU A O 1
ATOM 638 N N . ASN A 1 88 ? 7.067 -1.220 -11.429 1.00 90.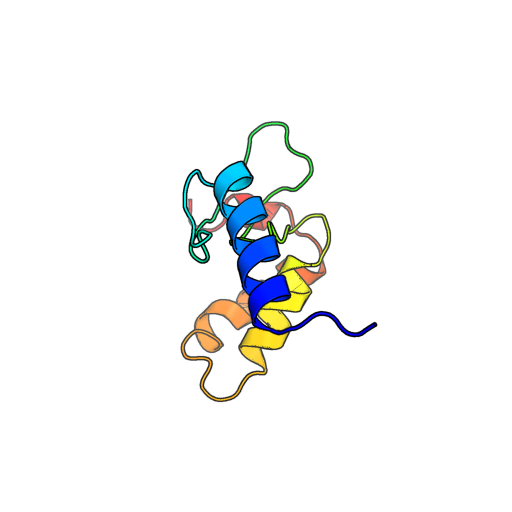12 88 ASN A N 1
ATOM 639 C CA . ASN A 1 88 ? 6.406 0.008 -11.883 1.00 90.12 88 ASN A CA 1
ATOM 640 C C . ASN A 1 88 ? 5.738 -0.1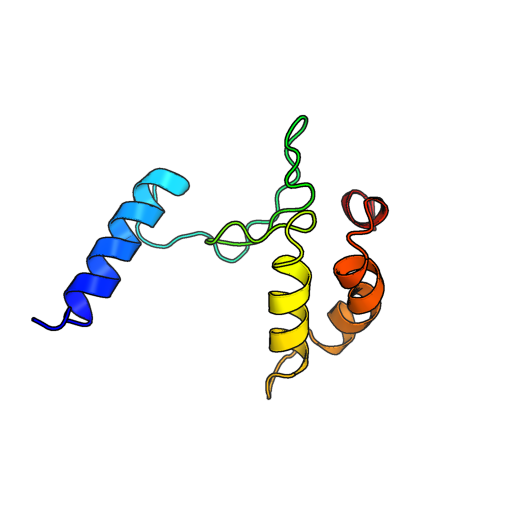36 -13.259 1.00 90.12 88 ASN A C 1
ATOM 642 O O . ASN A 1 88 ? 4.932 0.714 -13.630 1.00 90.12 88 ASN A O 1
ATOM 646 N N . GLN A 1 89 ? 6.113 -1.157 -14.032 1.00 87.56 89 GLN A N 1
ATOM 647 C CA . GLN A 1 89 ? 5.653 -1.372 -15.407 1.00 87.56 89 GLN A CA 1
ATOM 648 C C . GLN A 1 89 ? 5.169 -2.808 -15.634 1.00 87.56 89 GLN A C 1
ATOM 650 O O . GLN A 1 89 ? 4.986 -3.224 -16.775 1.00 87.56 89 GLN A O 1
ATOM 655 N N . ASP A 1 90 ? 4.980 -3.580 -14.564 1.00 80.88 90 ASP A N 1
ATOM 656 C CA . ASP A 1 90 ? 4.585 -4.975 -14.689 1.00 80.88 90 ASP A CA 1
ATOM 657 C C . ASP A 1 90 ? 3.135 -5.084 -15.187 1.00 80.88 90 ASP A C 1
ATOM 659 O O . ASP A 1 90 ? 2.215 -4.482 -14.627 1.00 80.88 90 ASP A O 1
ATOM 663 N N . GLY A 1 91 ? 2.946 -5.815 -16.286 1.00 67.25 91 GLY A N 1
ATOM 664 C CA . GLY A 1 91 ? 1.666 -5.944 -16.986 1.00 67.25 91 GLY A CA 1
ATOM 665 C C . GLY A 1 91 ? 1.311 -4.827 -17.982 1.00 67.25 91 GLY A C 1
ATOM 666 O O . GLY A 1 91 ? 0.168 -4.815 -18.445 1.00 67.25 91 GLY A O 1
ATOM 667 N N . ALA A 1 92 ? 2.239 -3.914 -18.311 1.00 52.66 92 ALA A N 1
ATOM 668 C CA . ALA A 1 92 ? 2.092 -2.943 -19.407 1.00 52.66 92 ALA A CA 1
ATOM 669 C C . ALA A 1 92 ? 2.426 -3.532 -20.791 1.00 52.66 92 ALA A C 1
ATOM 671 O O . ALA A 1 92 ? 3.310 -4.416 -20.876 1.00 52.66 92 ALA A O 1
#

Radius of gyration: 15.35 Å; chains: 1; bounding box: 29×34×47 Å